Protein AF-A0A520DGX9-F1 (afdb_monomer)

Mean predicted aligned error: 6.67 Å

Secondary structure (DSSP, 8-state):
-PPPPPPPHHHHHHHHTTTT----------HHHHHHHHHHTT--PPPP-TTPPPPTTGGGG-

Solvent-accessible surface area (backbone atoms only — not comparable to full-atom values): 4461 Å² total; per-residue (Å²): 137,81,82,78,86,81,83,54,71,68,59,52,52,61,58,54,71,52,66,89,69,82,86,86,84,89,85,79,92,52,58,65,65,52,53,53,49,34,55,74,70,73,45,93,69,75,87,67,54,95,86,58,84,74,67,88,78,61,68,74,85,111

Structure (mmCIF, N/CA/C/O backbone):
data_AF-A0A520DGX9-F1
#
_entry.id   AF-A0A520DGX9-F1
#
loop_
_atom_site.group_PDB
_atom_site.id
_atom_site.type_symbol
_atom_site.label_atom_id
_atom_site.label_alt_id
_atom_site.label_comp_id
_atom_site.label_asym_id
_atom_site.label_entity_id
_atom_site.label_seq_id
_atom_site.pdbx_PDB_ins_code
_atom_site.Cartn_x
_atom_site.Cartn_y
_atom_site.Cartn_z
_atom_site.occupancy
_atom_site.B_iso_or_equiv
_atom_site.auth_seq_id
_atom_site.auth_comp_id
_atom_site.auth_asym_id
_atom_site.auth_atom_id
_atom_site.pdbx_PDB_model_num
ATOM 1 N N . MET A 1 1 ? 7.244 3.521 33.650 1.00 63.28 1 MET A N 1
ATOM 2 C CA . MET A 1 1 ? 6.050 2.923 33.014 1.00 63.28 1 MET A CA 1
ATOM 3 C C . MET A 1 1 ? 4.980 3.993 32.976 1.00 63.28 1 MET A C 1
ATOM 5 O O . MET A 1 1 ? 4.596 4.459 34.039 1.00 63.28 1 MET A O 1
ATOM 9 N N . THR A 1 2 ? 4.568 4.433 31.790 1.00 64.94 2 THR A N 1
ATOM 10 C CA . THR A 1 2 ? 3.498 5.428 31.635 1.00 64.94 2 THR A CA 1
ATOM 11 C C . THR A 1 2 ? 2.196 4.670 31.417 1.00 64.94 2 THR A C 1
ATOM 13 O O . THR A 1 2 ? 2.104 3.885 30.476 1.00 64.94 2 THR A O 1
ATOM 16 N N . THR A 1 3 ? 1.222 4.844 32.306 1.00 71.94 3 THR A N 1
ATOM 17 C CA . THR A 1 3 ? -0.116 4.270 32.128 1.00 71.94 3 THR A CA 1
ATOM 18 C C . THR A 1 3 ? -0.778 4.953 30.929 1.00 71.94 3 THR A C 1
ATOM 20 O O . THR A 1 3 ? -0.788 6.186 30.894 1.00 71.94 3 THR A O 1
ATOM 23 N N . PRO A 1 4 ? -1.299 4.208 29.936 1.00 81.12 4 PRO A N 1
ATOM 24 C CA . PRO A 1 4 ? -2.013 4.822 28.826 1.00 81.12 4 PRO A CA 1
ATOM 25 C C . PRO A 1 4 ? -3.290 5.511 29.339 1.00 81.12 4 PRO A C 1
ATOM 27 O O . PRO A 1 4 ? -3.924 5.009 30.274 1.00 81.12 4 PRO A O 1
ATOM 30 N N . PRO A 1 5 ? -3.671 6.661 28.762 1.00 84.44 5 PRO A N 1
ATOM 31 C CA . PRO A 1 5 ? -4.894 7.351 29.148 1.00 84.44 5 PRO A CA 1
ATOM 32 C C . PRO A 1 5 ? -6.120 6.470 28.874 1.00 84.44 5 PRO A C 1
ATOM 34 O O . PRO A 1 5 ? -6.175 5.750 27.878 1.00 84.44 5 PRO A O 1
ATOM 37 N N . SER A 1 6 ? -7.100 6.524 29.778 1.00 89.88 6 SER A N 1
ATOM 38 C CA . SER A 1 6 ? -8.403 5.872 29.598 1.00 89.88 6 SER A CA 1
ATOM 39 C C . SER A 1 6 ? -9.377 6.822 28.904 1.00 89.88 6 SER A C 1
ATOM 41 O O . SER A 1 6 ? -9.400 8.005 29.234 1.00 89.88 6 SER A O 1
ATOM 43 N N . LEU A 1 7 ? -10.179 6.297 27.976 1.00 93.50 7 LEU A N 1
ATOM 44 C CA . LEU A 1 7 ? -11.182 7.065 27.232 1.00 93.50 7 LEU A CA 1
ATOM 45 C C . LEU A 1 7 ? -12.446 7.291 28.073 1.00 93.50 7 LEU A C 1
ATOM 47 O O . LEU A 1 7 ? -12.948 6.369 28.722 1.00 93.50 7 LEU A O 1
ATOM 51 N N . ALA A 1 8 ? -12.981 8.506 28.029 1.00 95.19 8 ALA A N 1
ATOM 52 C CA . ALA A 1 8 ? -14.270 8.870 28.595 1.00 95.19 8 ALA A CA 1
ATOM 53 C C . ALA A 1 8 ? -15.435 8.391 27.697 1.00 95.19 8 ALA A C 1
ATOM 55 O O . ALA A 1 8 ? -15.265 8.224 26.488 1.00 95.19 8 ALA A O 1
ATOM 56 N N . PRO A 1 9 ? -16.656 8.218 28.242 1.00 95.12 9 PRO A N 1
ATOM 57 C CA . PRO A 1 9 ? -17.793 7.681 27.483 1.00 95.12 9 PRO A CA 1
ATOM 58 C C . PRO A 1 9 ? -18.143 8.457 26.204 1.00 95.12 9 PRO A C 1
ATOM 60 O O . PRO A 1 9 ? -18.381 7.848 25.167 1.00 95.12 9 PRO A O 1
ATOM 63 N N . HIS A 1 10 ? -18.098 9.791 26.242 1.00 95.50 10 HIS A N 1
ATOM 64 C CA . HIS A 1 10 ? -18.399 10.628 25.074 1.00 95.50 10 HIS A CA 1
ATOM 65 C C . HIS A 1 10 ? -17.353 10.491 23.950 1.00 95.50 10 HIS A C 1
ATOM 67 O O . HIS A 1 10 ? -17.673 10.662 22.775 1.00 95.50 10 HIS A O 1
ATOM 73 N N . GLU A 1 11 ? -16.104 10.155 24.288 1.00 96.19 11 GLU A N 1
ATOM 74 C CA . GLU A 1 11 ? -15.053 9.881 23.300 1.00 96.19 11 GLU A CA 1
ATOM 75 C C . GLU A 1 11 ? -15.315 8.540 22.607 1.00 96.19 11 GLU A C 1
ATOM 77 O O . GLU A 1 11 ? -15.152 8.417 21.393 1.00 96.19 11 GLU A O 1
ATOM 82 N N . ILE A 1 12 ? -15.795 7.546 23.362 1.00 96.00 12 ILE A N 1
ATOM 83 C CA . ILE A 1 12 ? -16.204 6.248 22.817 1.00 96.00 12 ILE A CA 1
ATOM 84 C C . ILE A 1 12 ? -17.394 6.425 21.868 1.00 96.00 12 ILE A C 1
ATOM 86 O O . ILE A 1 12 ? -17.363 5.890 20.761 1.00 96.00 12 ILE A O 1
ATOM 90 N N . GLU A 1 13 ? -18.407 7.205 22.252 1.00 96.94 13 GLU A N 1
ATOM 91 C CA . GLU A 1 13 ? -19.570 7.503 21.404 1.00 96.94 13 GLU A CA 1
ATOM 92 C C . GLU A 1 13 ? -19.160 8.165 20.078 1.00 96.94 13 GLU A C 1
ATOM 94 O O . GLU A 1 13 ? -19.623 7.763 19.007 1.00 96.94 13 GLU A O 1
ATOM 99 N N . ALA A 1 14 ? -18.232 9.128 20.120 1.00 95.88 14 ALA A N 1
ATOM 100 C CA . ALA A 1 14 ? -17.716 9.788 18.921 1.00 95.88 14 ALA A CA 1
ATOM 101 C C . ALA A 1 14 ? -16.989 8.816 17.970 1.00 95.88 14 ALA A C 1
ATOM 103 O O . ALA A 1 14 ? -17.144 8.912 16.751 1.00 95.88 14 ALA A O 1
ATOM 104 N N . LEU A 1 15 ? -16.228 7.855 18.507 1.00 96.31 15 LEU A N 1
ATOM 105 C CA . LEU A 1 15 ? -15.573 6.806 17.715 1.00 96.31 15 LEU A CA 1
ATOM 106 C C . LEU A 1 15 ? -16.582 5.792 17.163 1.00 96.31 15 LEU A C 1
ATOM 108 O O . LEU A 1 15 ? -16.481 5.378 16.010 1.00 96.31 15 LEU A O 1
ATOM 112 N N . GLN A 1 16 ? -17.586 5.408 17.952 1.00 97.38 16 GLN A N 1
ATOM 113 C CA . GLN A 1 16 ? -18.650 4.508 17.504 1.00 97.38 16 GLN A CA 1
ATOM 114 C C . GLN A 1 16 ? -19.465 5.112 16.356 1.00 97.38 16 GLN A C 1
ATOM 116 O O . GLN A 1 16 ? -19.865 4.383 15.453 1.00 97.38 16 GLN A O 1
ATOM 121 N N . ALA A 1 17 ? -19.631 6.437 16.318 1.00 97.19 17 ALA A N 1
ATOM 122 C CA . ALA A 1 17 ? -20.310 7.135 15.225 1.00 97.19 17 ALA A CA 1
ATOM 123 C C . ALA A 1 17 ? -19.605 7.019 13.853 1.00 97.19 17 ALA A C 1
ATOM 125 O O . ALA A 1 17 ? -20.189 7.399 12.831 1.00 97.19 17 ALA A O 1
ATOM 126 N N . TRP A 1 18 ? -18.363 6.519 13.806 1.00 96.62 18 TRP A N 1
ATOM 127 C CA . TRP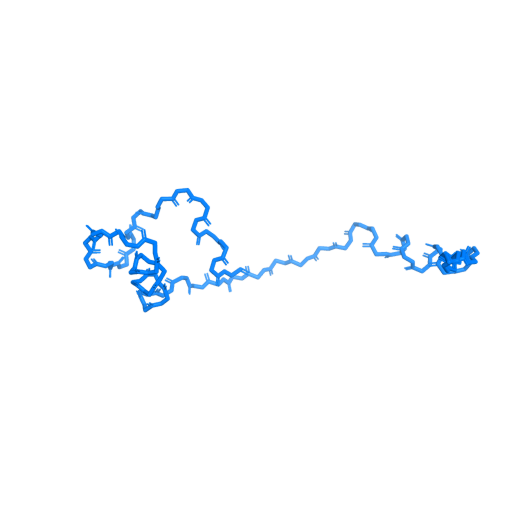 A 1 18 ? -17.666 6.173 12.561 1.00 96.62 18 TRP A CA 1
ATOM 128 C C . TRP A 1 18 ? -18.009 4.781 12.026 1.00 96.62 18 TRP A C 1
ATOM 130 O O . TRP A 1 18 ? -17.757 4.508 10.853 1.00 96.62 18 TRP A O 1
ATOM 140 N N . GLN A 1 19 ? -18.593 3.902 12.842 1.00 98.00 19 GLN A N 1
ATOM 141 C CA . GLN A 1 19 ? -18.946 2.554 12.405 1.00 98.00 19 GLN A CA 1
ATOM 142 C C . GLN A 1 19 ? -19.964 2.606 11.260 1.00 98.00 19 GLN A C 1
ATOM 144 O O . GLN A 1 19 ? -20.931 3.364 11.296 1.00 98.00 19 GLN A O 1
ATOM 149 N N . GLY A 1 20 ? -19.733 1.799 10.225 1.00 96.75 20 GLY A N 1
ATOM 150 C CA . GLY A 1 20 ? -20.588 1.745 9.037 1.00 96.75 20 GLY A CA 1
ATOM 151 C C . GLY A 1 20 ? -20.342 2.854 8.009 1.00 96.75 20 GLY A C 1
ATOM 152 O O . GLY A 1 20 ? -20.922 2.798 6.926 1.00 96.75 20 GLY A O 1
ATOM 153 N N . ARG A 1 21 ? -19.468 3.833 8.285 1.00 96.88 21 ARG A N 1
ATOM 154 C CA . ARG A 1 21 ? -19.018 4.779 7.255 1.00 96.88 21 ARG A CA 1
ATOM 155 C C . ARG A 1 21 ? -18.085 4.064 6.281 1.00 96.88 21 ARG A C 1
ATOM 157 O O . ARG A 1 21 ? -17.188 3.339 6.700 1.00 96.88 21 ARG A O 1
ATOM 164 N N . SER A 1 22 ? -18.300 4.280 4.989 1.00 96.62 22 SER A N 1
ATOM 165 C CA . SER A 1 22 ? -17.439 3.773 3.923 1.00 96.62 22 SER A CA 1
ATOM 166 C C . SER A 1 22 ? -17.331 4.807 2.811 1.00 96.62 22 SER A C 1
ATOM 168 O O . SER A 1 22 ? -18.241 5.611 2.609 1.00 96.62 22 SER A O 1
ATOM 170 N N . GLU A 1 23 ? -16.204 4.780 2.116 1.00 96.38 23 GLU A N 1
ATOM 171 C CA . GLU A 1 23 ? -15.952 5.542 0.902 1.00 96.38 23 GLU A CA 1
ATOM 172 C C . GLU A 1 23 ? -15.391 4.572 -0.140 1.00 96.38 23 GLU A C 1
ATOM 174 O O . GLU A 1 23 ? -14.733 3.587 0.201 1.00 96.38 23 GLU A O 1
ATOM 179 N N . THR A 1 24 ? -15.702 4.810 -1.409 1.00 94.62 24 THR A N 1
ATOM 180 C CA . THR A 1 24 ? -15.148 4.052 -2.531 1.00 94.62 24 THR A CA 1
ATOM 181 C C . THR A 1 24 ? -14.513 5.040 -3.488 1.00 94.62 24 THR A C 1
ATOM 183 O O . THR A 1 24 ? -15.147 6.019 -3.877 1.00 94.62 24 THR A O 1
ATOM 186 N N . LEU A 1 25 ? -13.257 4.777 -3.831 1.00 92.25 25 LEU A N 1
ATOM 187 C CA . LEU A 1 25 ? -12.446 5.579 -4.733 1.00 92.25 25 LEU A CA 1
ATOM 188 C C . LEU A 1 25 ? -11.884 4.658 -5.811 1.00 92.25 25 LEU A C 1
ATOM 190 O O . LEU A 1 25 ? -11.561 3.501 -5.535 1.00 92.25 25 LEU A O 1
ATOM 194 N N . ASP A 1 26 ? -11.755 5.194 -7.017 1.00 91.12 26 ASP A N 1
ATOM 195 C CA . ASP A 1 26 ? -11.054 4.537 -8.110 1.00 91.12 26 ASP A CA 1
ATOM 196 C C . ASP A 1 26 ? -9.629 5.090 -8.184 1.00 91.12 26 ASP A C 1
ATOM 198 O O . ASP A 1 26 ? -9.429 6.307 -8.180 1.00 91.12 26 ASP A O 1
ATOM 202 N N . ASP A 1 27 ? -8.645 4.199 -8.282 1.00 86.94 27 ASP A N 1
ATOM 203 C CA . ASP A 1 27 ? -7.245 4.560 -8.504 1.00 86.94 27 ASP A CA 1
ATOM 204 C C . ASP A 1 27 ? -6.654 3.726 -9.649 1.00 86.94 27 ASP A C 1
ATOM 206 O O . ASP A 1 27 ? -7.151 2.650 -10.000 1.00 86.94 27 ASP A O 1
ATOM 210 N N . GLN A 1 28 ? -5.584 4.233 -10.253 1.00 87.00 28 GLN A N 1
ATOM 211 C CA . GLN A 1 28 ? -4.874 3.595 -11.344 1.00 87.00 28 GLN A CA 1
ATOM 212 C C . GLN A 1 28 ? -3.438 3.267 -10.936 1.00 87.00 28 GLN A C 1
ATOM 214 O O . GLN A 1 28 ? -2.580 4.143 -10.815 1.00 87.00 28 GLN A O 1
ATOM 219 N N . VAL A 1 29 ? -3.127 1.970 -10.884 1.00 87.06 29 VAL A N 1
ATOM 220 C CA . VAL A 1 29 ? -1.743 1.509 -10.741 1.00 87.06 29 VAL A CA 1
ATOM 221 C C . VAL A 1 29 ? -0.969 1.815 -12.020 1.00 87.06 29 VAL A C 1
ATOM 223 O O . VAL A 1 29 ? -1.221 1.241 -13.082 1.00 87.06 29 VAL A O 1
ATOM 226 N N . THR A 1 30 ? -0.013 2.738 -11.930 1.00 90.19 30 THR A N 1
ATOM 227 C CA . THR A 1 30 ? 0.815 3.128 -13.078 1.00 90.19 30 THR A CA 1
ATOM 228 C C . THR A 1 30 ? 2.091 2.287 -13.174 1.00 90.19 30 THR A C 1
ATOM 230 O O . THR A 1 30 ? 2.597 1.735 -12.198 1.00 90.19 30 THR A O 1
ATOM 233 N N . ALA A 1 31 ? 2.654 2.194 -14.380 1.00 91.50 31 ALA A N 1
ATOM 234 C CA . ALA A 1 31 ? 3.826 1.361 -14.656 1.00 91.50 31 ALA A CA 1
ATOM 235 C C . ALA A 1 31 ? 5.091 1.776 -13.873 1.00 91.50 31 ALA A C 1
ATOM 237 O O . ALA A 1 31 ? 5.961 0.946 -13.620 1.00 91.50 31 ALA A O 1
ATOM 238 N N . ALA A 1 32 ? 5.226 3.056 -13.515 1.00 91.44 32 ALA A N 1
ATOM 239 C CA . ALA A 1 32 ? 6.410 3.577 -12.830 1.00 91.44 32 ALA A CA 1
ATOM 240 C C . ALA A 1 32 ? 6.586 3.039 -11.391 1.00 91.44 32 ALA A C 1
ATOM 242 O O . ALA A 1 32 ? 7.634 2.441 -11.137 1.00 91.44 32 ALA A O 1
ATOM 243 N N . PRO A 1 33 ? 5.611 3.183 -10.468 1.00 89.88 33 PRO A N 1
ATOM 244 C CA . PRO A 1 33 ? 5.708 2.609 -9.124 1.00 89.88 33 PRO A CA 1
ATOM 245 C C . PRO A 1 33 ? 5.804 1.080 -9.147 1.00 89.88 33 PRO A C 1
ATOM 247 O O . PRO A 1 33 ? 6.531 0.506 -8.342 1.00 89.88 33 PRO A O 1
ATOM 250 N N . LEU A 1 34 ? 5.163 0.429 -10.124 1.00 90.88 34 LEU A N 1
ATOM 251 C CA . LEU A 1 34 ? 5.262 -1.015 -10.334 1.00 90.88 34 LEU A CA 1
ATOM 252 C C . LEU A 1 34 ? 6.711 -1.460 -10.598 1.00 90.88 34 LEU A C 1
ATOM 254 O O . LEU A 1 34 ? 7.251 -2.276 -9.854 1.00 90.88 34 LEU A O 1
ATOM 258 N N . ARG A 1 35 ? 7.387 -0.851 -11.583 1.00 91.38 35 ARG A N 1
ATOM 259 C CA . ARG A 1 35 ? 8.810 -1.136 -11.849 1.00 91.38 35 ARG A CA 1
ATOM 260 C C . ARG A 1 35 ? 9.704 -0.830 -10.646 1.00 91.38 35 ARG A C 1
ATOM 262 O O . ARG A 1 35 ? 10.632 -1.584 -10.371 1.00 91.38 35 ARG A O 1
ATOM 269 N N . ALA A 1 36 ? 9.442 0.273 -9.942 1.00 90.50 36 ALA A N 1
ATOM 270 C CA . ALA A 1 36 ? 10.242 0.683 -8.789 1.00 90.50 36 ALA A CA 1
ATOM 271 C C . ALA A 1 36 ? 10.153 -0.325 -7.630 1.00 90.50 36 ALA A C 1
ATOM 273 O O . ALA A 1 36 ? 11.168 -0.648 -7.009 1.00 90.50 36 ALA A O 1
ATOM 274 N N . LEU A 1 37 ? 8.957 -0.857 -7.360 1.00 90.75 37 LEU A N 1
ATOM 275 C CA . LEU A 1 37 ? 8.770 -1.882 -6.339 1.00 90.75 37 LEU A CA 1
ATOM 276 C C . LEU A 1 37 ? 9.375 -3.227 -6.769 1.00 90.75 37 LEU A C 1
ATOM 278 O O . LEU A 1 37 ? 10.046 -3.849 -5.949 1.00 90.75 37 LEU A O 1
ATOM 282 N N . SER A 1 38 ? 9.241 -3.640 -8.039 1.00 91.12 38 SER A N 1
ATOM 283 C CA . SER A 1 38 ? 9.907 -4.858 -8.546 1.00 91.12 38 SER A CA 1
ATOM 284 C C . SER A 1 38 ? 11.415 -4.774 -8.328 1.00 91.12 38 SER A C 1
ATOM 286 O O . SER A 1 38 ? 11.995 -5.693 -7.758 1.00 91.12 38 SER A O 1
ATOM 288 N N . ALA A 1 39 ? 12.031 -3.641 -8.681 1.00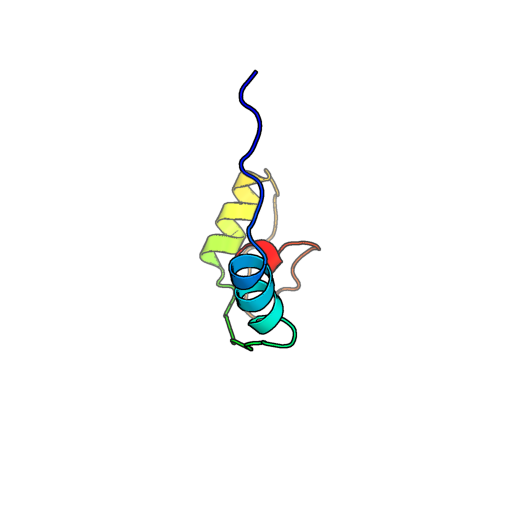 91.25 39 ALA A N 1
ATOM 289 C CA . ALA A 1 39 ? 13.460 -3.414 -8.475 1.00 91.25 39 ALA A CA 1
ATOM 290 C C . ALA A 1 39 ? 13.853 -3.413 -6.987 1.00 91.25 39 ALA A C 1
ATOM 292 O O . ALA A 1 39 ? 14.897 -3.943 -6.625 1.00 91.25 39 ALA A O 1
ATOM 293 N N . THR A 1 40 ? 13.011 -2.856 -6.109 1.00 92.31 40 THR A N 1
ATOM 294 C CA . THR A 1 40 ? 13.242 -2.858 -4.650 1.00 92.31 40 THR A CA 1
ATOM 295 C C . THR A 1 40 ? 13.228 -4.274 -4.075 1.00 92.31 40 THR A C 1
ATOM 297 O O . THR A 1 40 ? 13.989 -4.585 -3.163 1.00 92.31 40 THR A O 1
ATOM 300 N N . LEU A 1 41 ? 12.367 -5.134 -4.617 1.00 91.88 41 LEU A N 1
ATOM 301 C CA . LEU A 1 41 ? 12.263 -6.545 -4.252 1.00 91.88 41 LEU A CA 1
ATOM 302 C C . LEU A 1 41 ? 13.262 -7.435 -5.010 1.00 91.88 41 LEU A C 1
ATOM 304 O O . LEU A 1 41 ? 13.182 -8.654 -4.876 1.00 91.88 41 LEU A O 1
ATOM 308 N N . ASP A 1 42 ? 14.163 -6.839 -5.800 1.00 93.12 42 ASP A N 1
ATOM 309 C CA . ASP A 1 42 ? 15.141 -7.523 -6.655 1.00 93.12 42 ASP A CA 1
ATOM 310 C C . ASP A 1 42 ? 14.496 -8.569 -7.587 1.00 93.12 42 ASP A C 1
ATOM 312 O O . ASP A 1 42 ? 14.978 -9.686 -7.775 1.00 93.12 42 ASP A O 1
ATOM 316 N N . ARG A 1 43 ? 13.329 -8.217 -8.140 1.00 88.56 43 ARG A N 1
ATOM 317 C CA . ARG A 1 43 ? 12.568 -9.045 -9.079 1.00 88.56 43 ARG A CA 1
ATOM 318 C C . ARG A 1 43 ? 12.873 -8.640 -10.513 1.00 88.56 43 ARG A C 1
ATOM 320 O O . ARG A 1 43 ? 12.724 -7.473 -10.873 1.00 88.56 43 ARG A O 1
ATOM 327 N N . ASP A 1 44 ? 13.175 -9.627 -11.347 1.00 88.31 44 ASP A N 1
ATOM 328 C CA . ASP A 1 44 ? 13.392 -9.442 -12.786 1.00 88.31 44 ASP A CA 1
ATOM 329 C C . ASP A 1 44 ? 12.072 -9.604 -13.568 1.00 88.31 44 ASP A C 1
ATOM 331 O O . ASP A 1 44 ? 11.887 -10.522 -14.369 1.00 88.31 44 ASP A O 1
ATOM 335 N N . ASP A 1 45 ? 11.090 -8.758 -13.242 1.00 88.12 45 ASP A N 1
ATOM 336 C CA . A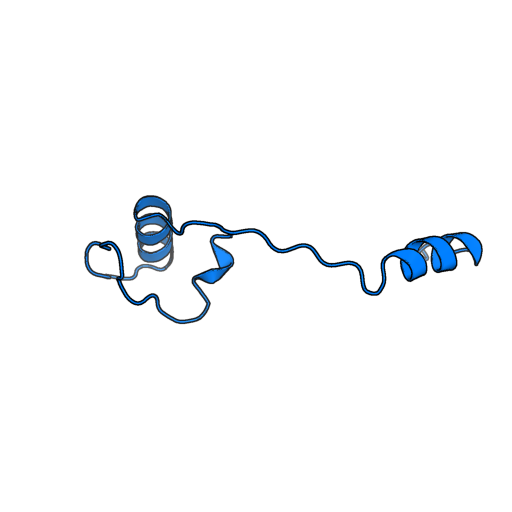SP A 1 45 ? 9.783 -8.752 -13.907 1.00 88.12 45 ASP A CA 1
ATOM 337 C C . ASP A 1 45 ? 9.867 -8.048 -15.281 1.00 88.12 45 ASP A C 1
ATOM 339 O O . ASP A 1 45 ? 10.586 -7.054 -15.430 1.00 88.12 45 ASP A O 1
ATOM 343 N N . PRO A 1 46 ? 9.101 -8.496 -16.297 1.00 89.19 46 PRO A N 1
ATOM 344 C CA . PRO A 1 46 ? 9.050 -7.817 -17.587 1.00 89.19 46 PRO A CA 1
ATOM 345 C C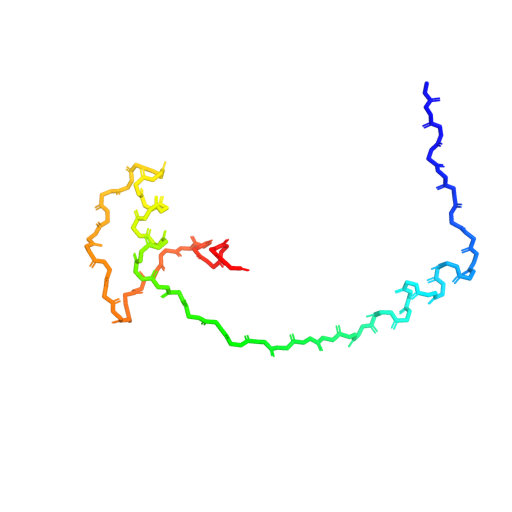 . PRO A 1 46 ? 8.483 -6.396 -17.461 1.00 89.19 46 PRO A C 1
ATOM 347 O O . PRO A 1 46 ? 7.738 -6.076 -16.531 1.00 89.19 46 PRO A O 1
ATOM 350 N N . GLN A 1 47 ? 8.794 -5.545 -18.446 1.00 89.62 47 GLN A N 1
ATOM 351 C CA . GLN A 1 47 ? 8.247 -4.191 -18.538 1.00 89.62 47 GLN A CA 1
ATOM 352 C C . GLN A 1 47 ? 6.707 -4.241 -18.445 1.00 89.62 47 GLN A C 1
ATOM 354 O O . GLN A 1 47 ? 6.071 -4.871 -19.291 1.00 89.62 47 GLN A O 1
ATOM 359 N N . PRO A 1 48 ? 6.093 -3.564 -17.461 1.00 91.06 48 PRO A N 1
ATOM 360 C CA . PRO A 1 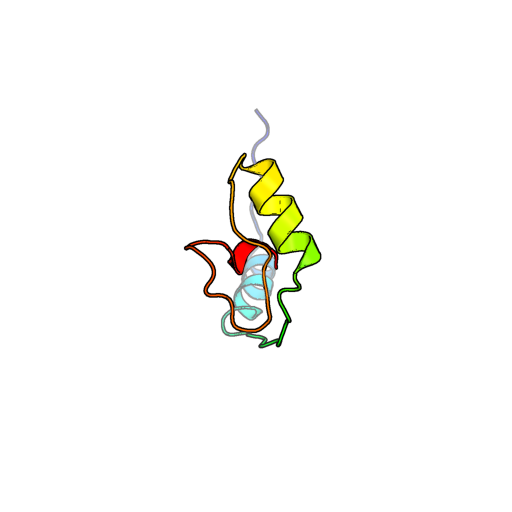48 ? 4.652 -3.605 -17.297 1.00 91.06 48 PRO A CA 1
ATOM 361 C C . PRO A 1 48 ? 3.935 -2.756 -18.347 1.00 91.06 48 PRO A C 1
ATOM 363 O O . PRO A 1 48 ? 4.267 -1.588 -18.572 1.00 91.06 48 PRO A O 1
ATOM 366 N N . GLU A 1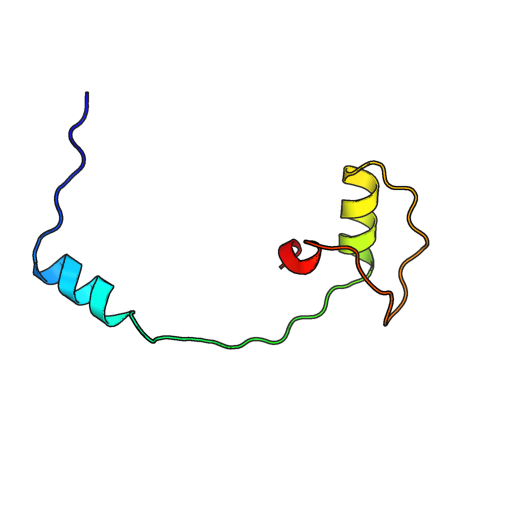 49 ? 2.892 -3.345 -18.918 1.00 91.50 49 GLU A N 1
ATOM 367 C CA . GLU A 1 49 ? 1.936 -2.732 -19.838 1.00 91.50 49 GLU A CA 1
ATOM 368 C C . GLU A 1 49 ? 0.533 -2.662 -19.212 1.00 91.50 49 GLU A C 1
ATOM 370 O O . GLU A 1 49 ? 0.244 -3.310 -18.200 1.00 91.50 49 GLU A O 1
ATOM 375 N N . ALA A 1 50 ? -0.369 -1.886 -19.815 1.00 89.88 50 ALA A N 1
ATOM 376 C CA . ALA A 1 50 ? -1.759 -1.837 -19.370 1.00 89.88 50 ALA A CA 1
ATOM 377 C C . ALA A 1 50 ? -2.403 -3.234 -19.443 1.00 89.88 50 ALA A C 1
ATOM 379 O O . ALA A 1 50 ? -2.326 -3.911 -20.464 1.00 89.88 50 ALA A O 1
ATOM 380 N N . GLY A 1 51 ? -3.035 -3.667 -18.349 1.00 90.06 51 GLY A N 1
ATOM 381 C CA . GLY A 1 51 ? -3.609 -5.012 -18.238 1.00 90.06 51 GLY A CA 1
ATOM 382 C C . GLY A 1 51 ? -2.616 -6.104 -17.820 1.00 90.06 51 GLY A C 1
ATOM 383 O O . GLY A 1 51 ? -3.017 -7.262 -17.706 1.00 90.06 51 GLY A O 1
ATOM 384 N N . THR A 1 52 ? -1.351 -5.760 -17.542 1.00 89.94 52 THR A N 1
ATOM 385 C CA . THR A 1 52 ? -0.392 -6.698 -16.939 1.00 89.94 52 THR A CA 1
ATOM 386 C C . THR A 1 52 ? -0.953 -7.224 -15.626 1.00 89.94 52 THR A C 1
ATOM 388 O O . THR A 1 52 ? -1.277 -6.456 -14.719 1.00 89.94 52 THR A O 1
ATOM 391 N N . ARG A 1 53 ? -1.063 -8.550 -15.514 1.00 89.44 53 ARG A N 1
ATOM 392 C CA . ARG A 1 53 ? -1.467 -9.192 -14.265 1.00 89.44 53 ARG A CA 1
ATOM 393 C C . ARG A 1 53 ? -0.380 -8.958 -13.219 1.00 89.44 53 ARG A C 1
ATOM 395 O O . ARG A 1 53 ? 0.758 -9.376 -13.415 1.00 89.44 53 ARG A O 1
ATOM 402 N N . LEU A 1 54 ? -0.756 -8.349 -12.100 1.00 87.94 54 LEU A N 1
ATOM 403 C CA . LEU A 1 54 ? 0.150 -8.143 -10.975 1.00 87.94 54 LEU A CA 1
ATOM 404 C C . LEU A 1 54 ? 0.180 -9.382 -10.066 1.00 87.94 54 LEU A C 1
ATOM 406 O O . LEU A 1 54 ? -0.845 -10.066 -9.943 1.00 87.94 54 LEU A O 1
ATOM 410 N N . PRO A 1 55 ? 1.323 -9.685 -9.427 1.00 85.00 55 PRO A N 1
ATOM 411 C CA . PRO A 1 55 ? 1.374 -10.679 -8.362 1.00 85.00 55 PRO A CA 1
ATOM 412 C C . PRO A 1 55 ? 0.509 -10.285 -7.149 1.00 85.00 55 PRO A C 1
ATOM 414 O O . PRO A 1 55 ? -0.042 -9.187 -7.058 1.00 85.00 55 PRO A O 1
ATOM 417 N N . GLU A 1 56 ? 0.390 -11.192 -6.185 1.00 84.69 56 GLU A N 1
ATOM 418 C CA . GLU A 1 56 ? -0.344 -10.946 -4.941 1.00 84.69 56 GLU A CA 1
ATOM 419 C C . GLU A 1 56 ? 0.272 -9.820 -4.094 1.00 84.69 56 GLU A C 1
ATOM 421 O O . GLU A 1 56 ? 1.476 -9.585 -4.133 1.00 84.69 56 GLU A O 1
ATOM 426 N N . LEU A 1 57 ? -0.572 -9.117 -3.329 1.00 84.31 57 LEU A N 1
ATOM 427 C CA . LEU A 1 57 ? -0.203 -7.994 -2.445 1.00 84.31 57 LEU A CA 1
ATOM 428 C C . LEU A 1 57 ? 0.296 -6.708 -3.135 1.00 84.31 57 LEU A C 1
ATOM 430 O O . LEU A 1 57 ? 0.552 -5.716 -2.461 1.00 84.31 57 LEU A O 1
ATOM 434 N N . TRP A 1 58 ? 0.323 -6.653 -4.469 1.00 86.50 58 TRP A N 1
ATOM 435 C CA . TRP A 1 58 ? 0.687 -5.439 -5.220 1.00 86.50 58 TRP A CA 1
ATOM 436 C C . TRP A 1 58 ? -0.314 -4.283 -5.098 1.00 86.50 58 TRP A C 1
ATOM 438 O O . TRP A 1 58 ? -0.017 -3.167 -5.522 1.00 86.50 58 TRP A O 1
ATOM 448 N N . HIS A 1 59 ? -1.480 -4.532 -4.496 1.00 80.25 59 HIS A N 1
ATOM 449 C CA . HIS A 1 59 ? -2.456 -3.492 -4.190 1.00 80.25 59 HIS A CA 1
ATOM 450 C C . HIS A 1 59 ? -1.945 -2.492 -3.143 1.00 80.25 59 HIS A C 1
ATOM 452 O O . HIS A 1 59 ? -2.437 -1.383 -3.152 1.00 80.25 59 HIS A O 1
ATOM 458 N N . TRP A 1 60 ? -0.928 -2.818 -2.328 1.00 81.81 60 TRP A N 1
ATOM 459 C CA . TRP A 1 60 ? -0.333 -1.898 -1.336 1.00 81.81 60 TRP A CA 1
ATOM 460 C C . TRP A 1 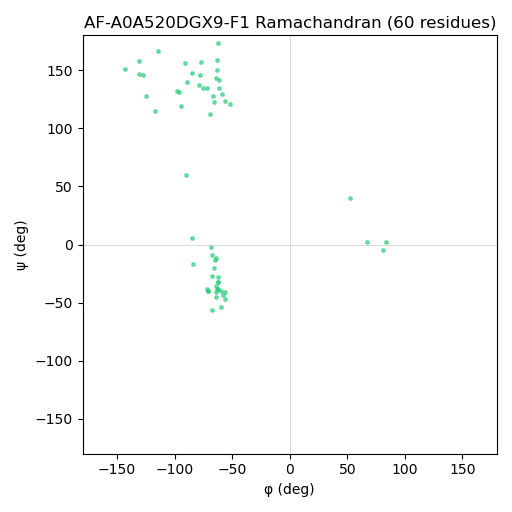60 ? 0.448 -0.714 -1.918 1.00 81.81 60 TRP A C 1
ATOM 462 O O . TRP A 1 60 ? 0.975 0.101 -1.163 1.00 81.81 60 TRP A O 1
ATOM 472 N N . LEU A 1 61 ? 0.570 -0.615 -3.244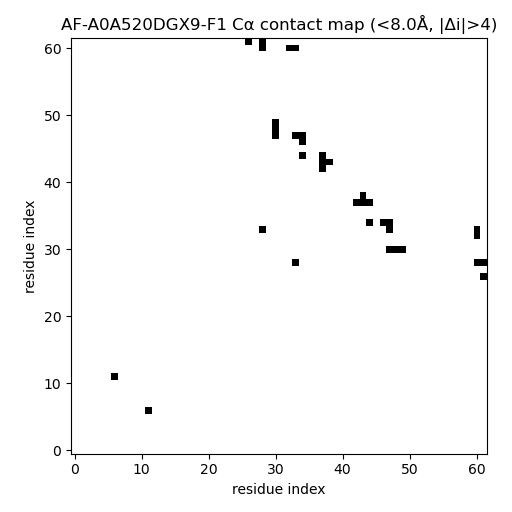 1.00 79.62 61 LEU A N 1
ATOM 473 C CA . LEU A 1 61 ? 1.059 0.615 -3.866 1.00 79.62 61 LEU A CA 1
ATOM 474 C C . LEU A 1 61 ? 0.105 1.804 -3.641 1.00 79.62 61 LEU A C 1
ATOM 476 O O . LEU A 1 61 ? 0.536 2.936 -3.867 1.00 79.62 61 LEU A O 1
ATOM 480 N N . TYR A 1 62 ? -1.128 1.542 -3.184 1.00 74.56 62 TYR A N 1
ATOM 481 C CA . TYR A 1 62 ? -2.184 2.505 -2.867 1.00 74.56 62 TYR A CA 1
ATOM 482 C C . TYR A 1 62 ? -3.014 2.016 -1.666 1.00 74.56 62 TYR A C 1
ATOM 484 O O . TYR A 1 62 ? -3.574 2.877 -0.954 1.00 74.56 62 TYR A O 1
#

Radius of gyration: 20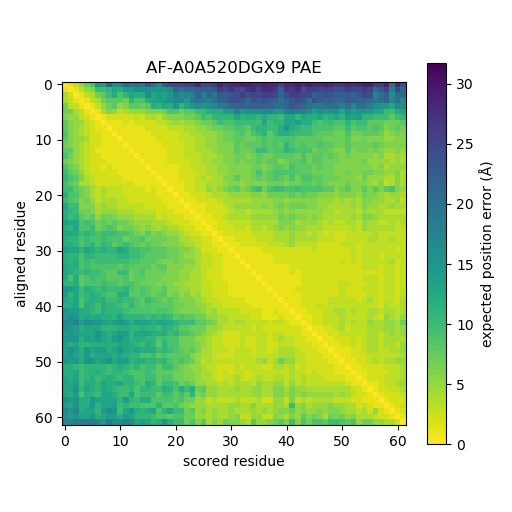.47 Å; Cα contacts (8 Å, |Δi|>4): 18; chains: 1; bounding box: 36×22×53 Å

Foldseek 3Di:
DDDDDDDDPVRVVVVVVCPPDDDDDDDDDDQVVVVVVCVVVVHPDPRDDPPPDDDPPPVVVD

pLDDT: mean 89.48, std 7.13, range [63.28, 98.0]

Sequence (62 aa):
MTTPPSLAPHEIEALQAWQGRSETLDDQVTAAPLRALSATLDRDDPQPEAGTRLPELWHWLY